Protein AF-0000000080019507 (afdb_homodimer)

pLDDT: mean 84.15, std 21.64, range [27.61, 98.88]

Nearest PDB structures (foldseek):
  6t59-assembly1_M3  TM=3.874E-01  e=2.534E+00  Oryctolagus cuniculus
  6om7-assembly1_N  TM=3.914E-01  e=2.875E+00  Homo sapiens
  6uz7-assembly1_AM  TM=3.328E-01  e=3.261E+00  Kluyveromyces lactis
  6t59-assembly1_M3  TM=3.875E-01  e=2.534E+00  Oryctolagus cuniculus
  6om7-assembly1_N  TM=3.917E-01  e=2.875E+00  Homo sapiens

Structure (mmCIF, N/CA/C/O backbone):
data_AF-0000000080019507-model_v1
#
loop_
_entity.id
_entity.type
_entity.pdbx_description
1 polymer Acetyltransferase
#
loop_
_atom_site.group_PDB
_atom_site.id
_atom_site.type_symbol
_atom_site.label_atom_id
_atom_site.label_alt_id
_atom_site.label_comp_id
_atom_site.label_asym_id
_atom_site.label_entity_id
_atom_site.label_seq_id
_atom_site.pdbx_PDB_ins_code
_atom_site.Cartn_x
_atom_site.Cartn_y
_atom_site.Cartn_z
_atom_site.occupancy
_atom_site.B_iso_or_equiv
_atom_site.auth_seq_id
_atom_site.auth_comp_id
_atom_site.auth_asym_id
_atom_site.auth_atom_id
_atom_site.pdbx_PDB_model_num
ATOM 1 N N . MET A 1 1 ? -1.575 -8.367 3.34 1 96.25 1 MET A N 1
ATOM 2 C CA . MET A 1 1 ? -2.031 -7.902 2.033 1 96.25 1 MET A CA 1
ATOM 3 C C . MET A 1 1 ? -1.483 -8.789 0.92 1 96.25 1 MET A C 1
ATOM 5 O O . MET A 1 1 ? -0.585 -9.602 1.152 1 96.25 1 MET A O 1
ATOM 9 N N . PHE A 1 2 ? -2.186 -8.656 -0.229 1 97.12 2 PHE A N 1
ATOM 10 C CA . PHE A 1 2 ? -1.717 -9.391 -1.398 1 97.12 2 PHE A CA 1
ATOM 11 C C . PHE A 1 2 ? -1.073 -8.445 -2.408 1 97.12 2 PHE A C 1
ATOM 13 O O . PHE A 1 2 ? -1.54 -7.324 -2.6 1 97.12 2 PHE A O 1
ATOM 20 N N . LEU A 1 3 ? -0.072 -8.953 -2.979 1 98.38 3 LEU A N 1
ATOM 21 C CA . LEU A 1 3 ? 0.545 -8.359 -4.156 1 98.38 3 LEU A CA 1
ATOM 22 C C . LEU A 1 3 ? 0.735 -9.398 -5.258 1 98.38 3 LEU A C 1
ATOM 24 O O . LEU A 1 3 ? 0.618 -10.602 -5.008 1 98.38 3 LEU A O 1
ATOM 28 N N . MET A 1 4 ? 0.972 -8.891 -6.434 1 97.94 4 MET A N 1
ATOM 29 C CA . MET A 1 4 ? 1.251 -9.742 -7.59 1 97.94 4 MET A CA 1
ATOM 30 C C . MET A 1 4 ? 2.738 -9.734 -7.926 1 97.94 4 MET A C 1
ATOM 32 O O . MET A 1 4 ? 3.369 -8.672 -7.941 1 97.94 4 MET A O 1
ATOM 36 N N . HIS A 1 5 ? 3.264 -10.898 -8.062 1 98 5 HIS A N 1
ATOM 37 C CA . HIS A 1 5 ? 4.609 -11.016 -8.617 1 98 5 HIS A CA 1
ATOM 38 C C . HIS A 1 5 ? 4.594 -10.914 -10.133 1 98 5 HIS A C 1
ATOM 40 O O . HIS A 1 5 ? 4.066 -11.797 -10.812 1 98 5 HIS A O 1
ATOM 46 N N . LYS A 1 6 ? 5.246 -9.891 -10.672 1 97.88 6 LYS A N 1
ATOM 47 C CA . LYS A 1 6 ? 5.129 -9.562 -12.094 1 97.88 6 LYS A CA 1
ATOM 48 C C . LYS A 1 6 ? 5.68 -10.688 -12.961 1 97.88 6 LYS A C 1
ATOM 50 O O . LYS A 1 6 ? 5.012 -11.133 -13.898 1 97.88 6 LYS A O 1
ATOM 55 N N . PRO A 1 7 ? 6.848 -11.148 -12.711 1 97.12 7 PRO A N 1
ATOM 56 C CA . PRO A 1 7 ? 7.434 -12.148 -13.602 1 97.12 7 PRO A CA 1
ATOM 57 C C . PRO A 1 7 ? 6.59 -13.422 -13.695 1 97.12 7 PRO A C 1
ATOM 59 O O . PRO A 1 7 ? 6.469 -14 -14.781 1 97.12 7 PRO A O 1
ATOM 62 N N . SER A 1 8 ? 6.004 -13.898 -12.586 1 94.19 8 SER A N 1
ATOM 63 C CA . SER A 1 8 ? 5.285 -15.164 -12.578 1 94.19 8 SER A CA 1
ATOM 64 C C . SER A 1 8 ? 3.785 -14.953 -12.75 1 94.19 8 SER A C 1
ATOM 66 O O . SER A 1 8 ? 3.047 -15.898 -13.031 1 94.19 8 SER A O 1
ATOM 68 N N . GLY A 1 9 ? 3.301 -13.742 -12.5 1 94.56 9 GLY A N 1
ATOM 69 C CA . GLY A 1 9 ? 1.87 -13.484 -12.555 1 94.56 9 GLY A CA 1
ATOM 70 C C . GLY A 1 9 ? 1.103 -14.133 -11.422 1 94.56 9 GLY A C 1
ATOM 71 O O . GLY A 1 9 ? -0.096 -14.391 -11.539 1 94.56 9 GLY A O 1
ATOM 72 N N . THR A 1 10 ? 1.823 -14.422 -10.289 1 93.38 10 THR A N 1
ATOM 73 C CA . THR A 1 10 ? 1.188 -15.125 -9.172 1 93.38 10 THR A CA 1
ATOM 74 C C . THR A 1 10 ? 0.897 -14.156 -8.023 1 93.38 10 THR A C 1
ATOM 76 O O . THR A 1 10 ? 1.688 -13.25 -7.754 1 93.38 10 THR A O 1
ATOM 79 N N . LEU A 1 11 ? -0.248 -14.391 -7.414 1 95.31 11 LEU A N 1
ATOM 80 C CA . LEU A 1 11 ? -0.605 -13.641 -6.219 1 95.31 11 LEU A CA 1
ATOM 81 C C . LEU A 1 11 ? 0.204 -14.109 -5.016 1 95.31 11 LEU A C 1
ATOM 83 O O . LEU A 1 11 ? 0.323 -15.312 -4.773 1 95.31 11 LEU A O 1
ATOM 87 N N . VAL A 1 12 ? 0.67 -13.148 -4.316 1 96 12 VAL A N 1
ATOM 88 C CA . VAL A 1 12 ? 1.542 -13.422 -3.18 1 96 12 VAL A CA 1
ATOM 89 C C . VAL A 1 12 ? 0.983 -12.75 -1.927 1 96 12 VAL A C 1
ATOM 91 O O . VAL A 1 12 ? 0.666 -11.562 -1.942 1 96 12 VAL A O 1
ATOM 94 N N . GLU A 1 13 ? 0.812 -13.508 -0.872 1 96.44 13 GLU A N 1
ATOM 95 C CA . GLU A 1 13 ? 0.51 -12.93 0.434 1 96.44 13 GLU A CA 1
ATOM 96 C C . GLU A 1 13 ? 1.774 -12.406 1.11 1 96.44 13 GLU A C 1
ATOM 98 O O . GLU A 1 13 ? 2.715 -13.164 1.353 1 96.44 13 GLU A O 1
ATOM 103 N N . ILE A 1 14 ? 1.764 -11.203 1.449 1 98 14 ILE A N 1
ATOM 104 C CA . ILE A 1 14 ? 2.941 -10.586 2.051 1 98 14 ILE A CA 1
ATOM 105 C C . ILE A 1 14 ? 2.924 -10.805 3.562 1 98 14 ILE A C 1
ATOM 107 O O . ILE A 1 14 ? 1.931 -10.492 4.227 1 98 14 ILE A O 1
ATOM 111 N N . LEU A 1 15 ? 4.027 -11.188 4.082 1 96.56 15 LEU A N 1
ATOM 112 C CA . LEU A 1 15 ? 4.121 -11.539 5.496 1 96.56 15 LEU A CA 1
ATOM 113 C C . LEU A 1 15 ? 4.824 -10.438 6.281 1 96.56 15 LEU A C 1
ATOM 115 O O . LEU A 1 15 ? 4.672 -10.344 7.5 1 96.56 15 LEU A O 1
ATOM 119 N N . THR A 1 16 ? 5.648 -9.656 5.668 1 96.81 16 THR A N 1
ATOM 120 C CA . THR A 1 16 ? 6.469 -8.641 6.32 1 96.81 16 THR A CA 1
ATOM 121 C C . THR A 1 16 ? 6.09 -7.246 5.832 1 96.81 16 THR A C 1
ATOM 123 O O . THR A 1 16 ? 6.84 -6.617 5.082 1 96.81 16 THR A O 1
ATOM 126 N N . LEU A 1 17 ? 5.102 -6.766 6.344 1 97.69 17 LEU A N 1
ATOM 127 C CA . LEU A 1 17 ? 4.578 -5.48 5.898 1 97.69 17 LEU A CA 1
ATOM 128 C C . LEU A 1 17 ? 5.516 -4.344 6.293 1 97.69 17 LEU A C 1
ATOM 130 O O . LEU A 1 17 ? 5.641 -3.354 5.566 1 97.69 17 LEU A O 1
ATOM 134 N N . ASP A 1 18 ? 6.109 -4.504 7.465 1 97 18 ASP A N 1
ATOM 135 C CA . ASP A 1 18 ? 7.07 -3.492 7.895 1 97 18 ASP A CA 1
ATOM 136 C C . ASP A 1 18 ? 8.188 -3.332 6.871 1 97 18 ASP A C 1
ATOM 138 O O . ASP A 1 18 ? 8.648 -2.217 6.613 1 97 18 ASP A O 1
ATOM 142 N N . ARG A 1 19 ? 8.641 -4.457 6.324 1 98.06 19 ARG A N 1
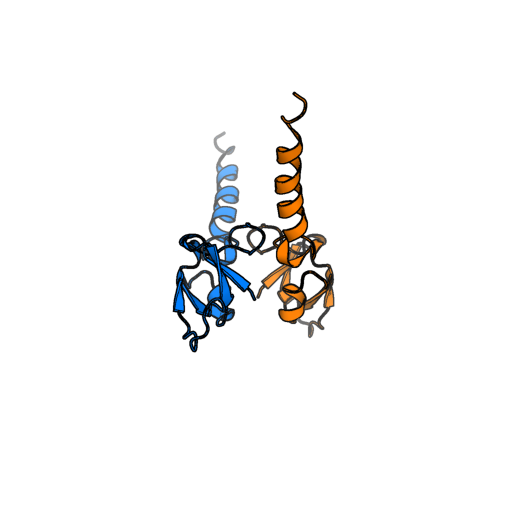ATOM 143 C CA . ARG A 1 19 ? 9.664 -4.43 5.289 1 98.06 19 ARG A CA 1
ATOM 144 C C . ARG A 1 19 ? 9.117 -3.844 3.99 1 98.06 19 ARG A C 1
ATOM 146 O O . ARG A 1 19 ? 9.828 -3.127 3.279 1 98.06 19 ARG A O 1
ATOM 153 N N . LEU A 1 20 ? 7.914 -4.09 3.701 1 98.81 20 LEU A N 1
ATOM 154 C CA . LEU A 1 20 ? 7.281 -3.58 2.492 1 98.81 20 LEU A CA 1
ATOM 155 C C . LEU A 1 20 ? 7.234 -2.055 2.506 1 98.81 20 LEU A C 1
ATOM 157 O O . LEU A 1 20 ? 7.547 -1.411 1.501 1 98.81 20 LEU A O 1
ATOM 161 N N . PHE A 1 21 ? 6.949 -1.493 3.623 1 98.56 21 PHE A N 1
ATOM 162 C CA . PHE A 1 21 ? 6.688 -0.061 3.713 1 98.56 21 PHE A CA 1
ATOM 163 C C . PHE A 1 21 ? 7.992 0.718 3.834 1 98.56 21 PHE A C 1
ATOM 165 O O . PHE A 1 21 ? 8 1.947 3.74 1 98.56 21 PHE A O 1
ATOM 172 N N . ASN A 1 22 ? 9.07 0.027 4.109 1 98.44 22 ASN A N 1
ATOM 173 C CA . ASN A 1 22 ? 10.367 0.654 4.32 1 98.44 22 ASN A CA 1
ATOM 174 C C . ASN A 1 22 ? 11.109 0.865 3.004 1 98.44 22 ASN A C 1
ATOM 176 O O . ASN A 1 22 ? 11.531 -0.099 2.361 1 98.44 22 ASN A O 1
ATOM 180 N N . PRO A 1 23 ? 11.266 2.074 2.613 1 98.25 23 PRO A N 1
ATOM 181 C CA . PRO A 1 23 ? 11.859 2.33 1.3 1 98.25 23 PRO A CA 1
ATOM 182 C C . PRO A 1 23 ? 13.328 1.937 1.229 1 98.25 23 PRO A C 1
ATOM 184 O O . PRO A 1 23 ? 13.914 1.901 0.143 1 98.25 23 PRO A O 1
ATOM 187 N N . CYS A 1 24 ? 13.938 1.638 2.334 1 98.44 24 CYS A N 1
ATOM 188 C CA . CYS A 1 24 ? 15.344 1.25 2.361 1 98.44 24 CYS A CA 1
ATOM 189 C C . CYS A 1 24 ? 15.5 -0.254 2.168 1 98.44 24 CYS A C 1
ATOM 191 O O . CYS A 1 24 ? 16.609 -0.748 1.976 1 98.44 24 CYS A O 1
ATOM 193 N N . ILE A 1 25 ? 14.477 -1.01 2.312 1 98.5 25 ILE A N 1
ATOM 194 C CA . ILE A 1 25 ? 14.484 -2.461 2.166 1 98.5 25 ILE A CA 1
ATOM 195 C C . ILE A 1 25 ? 14.023 -2.84 0.76 1 98.5 25 ILE A C 1
ATOM 197 O O . ILE A 1 25 ? 13.016 -2.324 0.268 1 98.5 25 ILE A O 1
ATOM 201 N N . LYS A 1 26 ? 14.664 -3.762 0.117 1 98.56 26 LYS A N 1
ATOM 202 C CA . LYS A 1 26 ? 14.43 -4.027 -1.3 1 98.56 26 LYS A CA 1
ATOM 203 C C . LYS A 1 26 ? 13.602 -5.289 -1.494 1 98.56 26 LYS A C 1
ATOM 205 O O . LYS A 1 26 ? 13.086 -5.543 -2.588 1 98.56 26 LYS A O 1
ATOM 210 N N . GLU A 1 27 ? 13.539 -6.062 -0.4 1 98.62 27 GLU A N 1
ATOM 211 C CA . GLU A 1 27 ? 12.844 -7.34 -0.542 1 98.62 27 GLU A CA 1
ATOM 212 C C . GLU A 1 27 ? 11.781 -7.516 0.543 1 98.62 27 GLU A C 1
ATOM 214 O O . GLU A 1 27 ? 11.922 -6.977 1.643 1 98.62 27 GLU A O 1
ATOM 219 N N . VAL A 1 28 ? 10.836 -8.359 0.193 1 98.31 28 VAL A N 1
ATOM 220 C CA . VAL A 1 28 ? 9.789 -8.742 1.141 1 98.31 28 VAL A CA 1
ATOM 221 C C . VAL A 1 28 ? 9.609 -10.258 1.131 1 98.31 28 VAL A C 1
ATOM 223 O O . VAL A 1 28 ? 9.992 -10.93 0.171 1 98.31 28 VAL A O 1
ATOM 226 N N . MET A 1 29 ? 9.062 -10.695 2.193 1 98.19 29 MET A N 1
ATOM 227 C CA . MET A 1 29 ? 8.734 -12.117 2.275 1 98.19 29 MET A CA 1
ATOM 228 C C . MET A 1 29 ? 7.254 -12.352 1.987 1 98.19 29 MET A C 1
ATOM 230 O O . MET A 1 29 ? 6.402 -11.586 2.438 1 98.19 29 MET A O 1
ATOM 234 N N . GLY A 1 30 ? 6.992 -13.391 1.268 1 96.56 30 GLY A N 1
ATOM 235 C CA . GLY A 1 30 ? 5.609 -13.719 0.963 1 96.56 30 GLY A CA 1
ATOM 236 C C . GLY A 1 30 ? 5.395 -15.195 0.68 1 96.56 30 GLY A C 1
ATOM 237 O O . GLY A 1 30 ? 6.355 -15.953 0.532 1 96.56 30 GLY A O 1
ATOM 238 N N . VAL A 1 31 ? 4.145 -15.594 0.679 1 94.62 31 VAL A N 1
ATOM 239 C CA . VAL A 1 31 ? 3.752 -16.969 0.386 1 94.62 31 VAL A CA 1
ATOM 240 C C . VAL A 1 31 ? 2.729 -16.984 -0.748 1 94.62 31 VAL A C 1
ATOM 242 O O . VAL A 1 31 ? 1.867 -16.109 -0.827 1 94.62 31 VAL A O 1
ATOM 245 N N . THR A 1 32 ? 2.885 -17.875 -1.703 1 91.12 32 THR A N 1
ATOM 246 C CA . THR A 1 32 ? 1.9 -18.109 -2.752 1 91.12 32 THR A CA 1
ATOM 247 C C . THR A 1 32 ? 0.985 -19.281 -2.375 1 91.12 32 THR A C 1
ATOM 249 O O . THR A 1 32 ? 1.391 -20.172 -1.641 1 91.12 32 THR A O 1
ATOM 252 N N . HIS A 1 33 ? -0.287 -19.172 -2.639 1 79.38 33 HIS A N 1
ATOM 253 C CA . HIS A 1 33 ? -1.229 -20.234 -2.311 1 79.38 33 HIS A CA 1
ATOM 254 C C . HIS A 1 33 ? -1.489 -21.141 -3.516 1 79.38 33 HIS A C 1
ATOM 256 O O . HIS A 1 33 ? -2.432 -21.938 -3.51 1 79.38 33 HIS A O 1
ATOM 262 N N . ALA A 1 34 ? -0.966 -21.109 -4.617 1 63.94 34 ALA A N 1
ATOM 263 C CA . ALA A 1 34 ? -1.277 -21.891 -5.809 1 63.94 34 ALA A CA 1
ATOM 264 C C . ALA A 1 34 ? -1.077 -23.391 -5.551 1 63.94 34 ALA A C 1
ATOM 266 O O . ALA A 1 34 ? -1.76 -24.219 -6.148 1 63.94 34 ALA A O 1
ATOM 267 N N . GLY A 1 35 ? -0.155 -23.797 -4.539 1 58.62 35 GLY A N 1
ATOM 268 C CA . GLY A 1 35 ? 0.213 -25.203 -4.504 1 58.62 35 GLY A CA 1
ATOM 269 C C . GLY A 1 35 ? -0.125 -25.875 -3.184 1 58.62 35 GLY A C 1
ATOM 270 O O . GLY A 1 35 ? -0.458 -25.203 -2.207 1 58.62 35 GLY A O 1
ATOM 271 N N . GLU A 1 36 ? -0.694 -27.219 -3.287 1 59.72 36 GLU A N 1
ATOM 272 C CA . GLU A 1 36 ? -0.979 -28.188 -2.238 1 59.72 36 GLU A CA 1
ATOM 273 C C . GLU A 1 36 ? 0.14 -28.234 -1.2 1 59.72 36 GLU A C 1
ATOM 275 O O . GLU A 1 36 ? -0.066 -28.688 -0.073 1 59.72 36 GLU A O 1
ATOM 280 N N . GLU A 1 37 ? 1.267 -28 -1.645 1 60.16 37 GLU A N 1
ATOM 281 C CA . GLU A 1 37 ? 2.334 -28.266 -0.684 1 60.16 37 GLU A CA 1
ATOM 282 C C . GLU A 1 37 ? 2.521 -27.094 0.268 1 60.16 37 GLU A C 1
ATOM 284 O O . GLU A 1 37 ? 2.117 -25.969 -0.04 1 60.16 37 GLU A O 1
ATOM 289 N N . LEU A 1 38 ? 2.965 -27.375 1.547 1 60.66 38 LEU A N 1
ATOM 290 C CA . LEU A 1 38 ? 3.264 -26.359 2.557 1 60.66 38 LEU A CA 1
ATOM 291 C C . LEU A 1 38 ? 4.062 -25.203 1.952 1 60.66 38 LEU A C 1
ATOM 293 O O . LEU A 1 38 ? 5.102 -25.422 1.329 1 60.66 38 LEU A O 1
ATOM 297 N N . GLN A 1 39 ? 3.484 -24.25 1.396 1 71 39 GLN A N 1
ATOM 298 C CA . GLN A 1 39 ? 4.238 -23.188 0.743 1 71 39 GLN A CA 1
ATOM 299 C C . GLN A 1 39 ? 5.086 -22.422 1.748 1 71 39 GLN A C 1
ATOM 301 O O . GLN A 1 39 ? 4.625 -22.1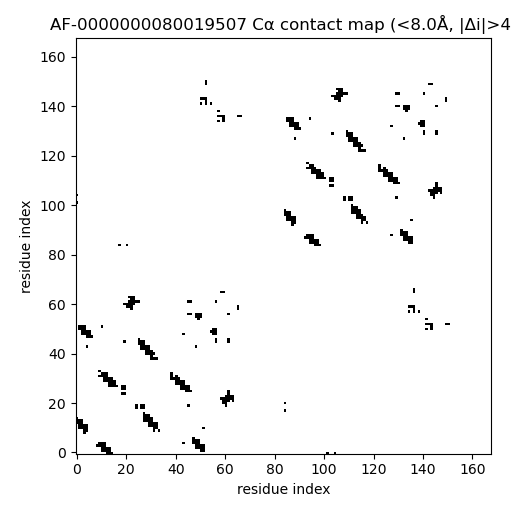09 2.85 1 71 39 GLN A O 1
ATOM 306 N N . GLU A 1 40 ? 6.418 -22.672 1.762 1 85.56 40 GLU A N 1
ATOM 307 C CA . GLU A 1 40 ? 7.383 -21.906 2.543 1 85.56 40 GLU A CA 1
ATOM 308 C C . GLU A 1 40 ? 7.48 -20.469 2.037 1 85.56 40 GLU A C 1
ATOM 310 O O . GLU A 1 40 ? 7.316 -20.219 0.842 1 85.56 40 GLU A O 1
ATOM 315 N N . PRO A 1 41 ? 7.695 -19.609 2.859 1 92.56 41 PRO A N 1
ATOM 316 C CA . PRO A 1 41 ? 7.871 -18.219 2.443 1 92.56 41 PRO A CA 1
ATOM 317 C C . PRO A 1 41 ? 9.078 -18.016 1.524 1 92.56 41 PRO A C 1
ATOM 319 O O . PRO A 1 41 ? 10.078 -18.734 1.659 1 92.56 41 PRO A O 1
ATOM 322 N N . ASP A 1 42 ? 8.898 -17.203 0.547 1 94.94 42 ASP A N 1
ATOM 323 C CA . ASP A 1 42 ? 9.969 -16.797 -0.354 1 94.94 42 ASP A CA 1
ATOM 324 C C . ASP A 1 42 ? 10.195 -15.281 -0.291 1 94.94 42 ASP A C 1
ATOM 326 O O . ASP A 1 42 ? 9.344 -14.539 0.191 1 94.94 42 ASP A O 1
ATOM 330 N N . SER A 1 43 ? 11.352 -14.922 -0.719 1 97.5 43 SER A N 1
ATOM 331 C CA . SER A 1 43 ? 11.68 -13.508 -0.838 1 97.5 43 SER A CA 1
ATOM 332 C C . SER A 1 43 ? 11.367 -12.977 -2.234 1 97.5 43 SER A C 1
ATOM 334 O O . SER A 1 43 ? 11.609 -13.664 -3.23 1 97.5 43 SER A O 1
ATOM 336 N N . TYR A 1 44 ? 10.883 -11.812 -2.293 1 98.12 44 TYR A N 1
ATOM 337 C CA . TYR A 1 44 ? 10.562 -11.148 -3.547 1 98.12 44 TYR A CA 1
ATOM 338 C C . TYR A 1 44 ? 11.156 -9.742 -3.586 1 98.12 44 TYR A C 1
ATOM 340 O O . TYR A 1 44 ? 11.086 -9.008 -2.6 1 98.12 44 TYR A O 1
ATOM 348 N N . VAL A 1 45 ? 11.75 -9.445 -4.715 1 98.69 45 VAL A N 1
ATOM 349 C CA . VAL A 1 45 ? 12.211 -8.078 -4.934 1 98.69 45 VAL A CA 1
ATOM 350 C C . VAL A 1 45 ? 11 -7.152 -5.094 1 98.69 45 VAL A C 1
ATOM 352 O O . VAL A 1 45 ? 10.109 -7.418 -5.902 1 98.69 45 VAL A O 1
ATOM 355 N N . LYS A 1 46 ? 11.039 -6.016 -4.359 1 98.81 46 LYS A N 1
ATOM 356 C CA . LYS A 1 46 ? 9.875 -5.133 -4.34 1 98.81 46 LYS A CA 1
ATOM 357 C C . LYS A 1 46 ? 9.602 -4.566 -5.73 1 98.81 46 LYS A C 1
ATOM 359 O O . LYS A 1 46 ? 8.445 -4.383 -6.113 1 98.81 46 LYS A O 1
ATOM 364 N N . TRP A 1 47 ? 10.562 -4.312 -6.492 1 98.69 47 TRP A N 1
ATOM 365 C CA . TRP A 1 47 ? 10.391 -3.734 -7.82 1 98.69 47 TRP A CA 1
ATOM 366 C C . TRP A 1 47 ? 9.664 -4.699 -8.75 1 98.69 47 TRP A C 1
ATOM 368 O O . TRP A 1 47 ? 9.156 -4.301 -9.797 1 98.69 47 TRP A O 1
ATOM 378 N N . GLU A 1 48 ? 9.695 -5.934 -8.461 1 98.69 48 GLU A N 1
ATOM 379 C CA . GLU A 1 48 ? 9.023 -6.945 -9.281 1 98.69 48 GLU A CA 1
ATOM 380 C C . GLU A 1 48 ? 7.613 -7.215 -8.773 1 98.69 48 GLU A C 1
ATOM 382 O O . GLU A 1 48 ? 6.941 -8.133 -9.25 1 98.69 48 GLU A O 1
ATOM 387 N N . MET A 1 49 ? 7.16 -6.469 -7.805 1 98.69 49 MET A N 1
ATOM 388 C CA . MET A 1 49 ? 5.82 -6.621 -7.238 1 98.69 49 MET A CA 1
ATOM 389 C C . MET A 1 49 ? 4.898 -5.508 -7.715 1 98.69 49 MET A C 1
ATOM 391 O O . MET A 1 49 ? 5.359 -4.41 -8.039 1 98.69 49 MET A O 1
ATOM 395 N N . MET A 1 50 ? 3.674 -5.789 -7.789 1 98.88 50 MET A N 1
ATOM 396 C CA . MET A 1 50 ? 2.645 -4.801 -8.109 1 98.88 50 MET A CA 1
ATOM 397 C C . MET A 1 50 ? 1.341 -5.121 -7.383 1 98.88 50 MET A C 1
ATOM 399 O O . MET A 1 50 ? 1.167 -6.227 -6.867 1 98.88 50 MET A O 1
ATOM 403 N N . PHE A 1 51 ? 0.512 -4.152 -7.293 1 98.69 51 PHE A N 1
ATOM 404 C CA . PHE A 1 51 ? -0.804 -4.414 -6.723 1 98.69 51 PHE A CA 1
ATOM 405 C C . PHE A 1 51 ? -1.621 -5.324 -7.633 1 98.69 51 PHE A C 1
ATOM 407 O O . PHE A 1 51 ? -1.468 -5.285 -8.852 1 98.69 51 PHE A O 1
ATOM 414 N N . PRO A 1 52 ? -2.516 -6.078 -7.121 1 97.81 52 PRO A N 1
ATOM 415 C CA . PRO A 1 52 ? -3.314 -6.988 -7.945 1 97.81 52 PRO A CA 1
ATOM 416 C C . PRO A 1 52 ? -4.086 -6.262 -9.047 1 97.81 52 PRO A C 1
ATOM 418 O O . PRO A 1 52 ? -4.367 -6.844 -10.102 1 97.81 52 PRO A O 1
ATOM 421 N N . SER A 1 53 ? -4.375 -4.992 -8.844 1 97.69 53 SER A N 1
ATOM 422 C CA . SER A 1 53 ? -5.117 -4.211 -9.828 1 97.69 53 SER A CA 1
ATOM 423 C C . SER A 1 53 ? -4.199 -3.705 -10.938 1 97.69 53 SER A C 1
ATOM 425 O O . S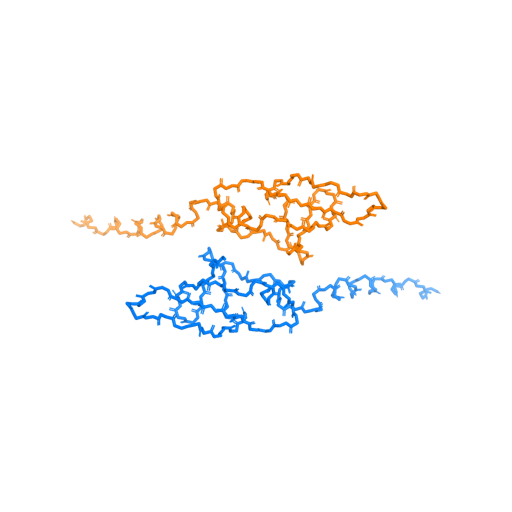ER A 1 53 ? -4.648 -3.018 -11.859 1 97.69 53 SER A O 1
ATOM 427 N N . GLY A 1 54 ? -2.938 -3.896 -10.812 1 97.75 54 GLY A N 1
ATOM 428 C CA . GLY A 1 54 ? -2.031 -3.613 -11.914 1 97.75 54 GLY A CA 1
ATOM 429 C C . GLY A 1 54 ? -1.094 -2.453 -11.633 1 97.75 54 GLY A C 1
ATOM 430 O O . GLY A 1 54 ? -0.134 -2.23 -12.375 1 97.75 54 GLY A O 1
ATOM 431 N N . GLU A 1 55 ? -1.226 -1.64 -10.664 1 98.38 55 GLU A N 1
ATOM 432 C CA . GLU A 1 55 ? -0.405 -0.481 -10.328 1 98.38 55 GLU A CA 1
ATOM 433 C C . GLU A 1 55 ? 0.922 -0.909 -9.703 1 98.38 55 GLU A C 1
ATOM 435 O O . GLU A 1 55 ? 0.976 -1.885 -8.953 1 98.38 55 GLU A O 1
ATOM 440 N N . SER A 1 56 ? 1.919 -0.184 -9.977 1 98.69 56 SER A N 1
ATOM 441 C CA . SER A 1 56 ? 3.213 -0.388 -9.328 1 98.69 56 SER A CA 1
ATOM 442 C C . SER A 1 56 ? 3.162 -0.001 -7.855 1 98.69 56 SER A C 1
ATOM 444 O O . SER A 1 56 ? 2.246 0.701 -7.422 1 98.69 56 SER A O 1
ATOM 446 N N . LEU A 1 57 ? 4.125 -0.498 -7.129 1 98.88 57 LEU A N 1
ATOM 447 C CA . LEU A 1 57 ? 4.285 -0.016 -5.762 1 98.88 57 LEU A CA 1
ATOM 448 C C . LEU A 1 57 ? 4.66 1.463 -5.746 1 98.88 57 LEU A C 1
ATOM 450 O O . LEU A 1 57 ? 5.32 1.949 -6.664 1 98.88 57 LEU A O 1
ATOM 454 N N . PRO A 1 58 ? 4.266 2.193 -4.738 1 98.69 58 PRO A N 1
ATOM 455 C CA . PRO A 1 58 ? 4.566 3.627 -4.699 1 98.69 58 PRO A CA 1
ATOM 456 C C . PRO A 1 58 ? 6.047 3.912 -4.465 1 98.69 58 PRO A C 1
ATOM 458 O O . PRO A 1 58 ? 6.75 3.098 -3.855 1 98.69 58 PRO A O 1
ATOM 461 N N . ARG A 1 59 ? 6.508 5.051 -4.906 1 98.5 59 ARG A N 1
ATOM 462 C CA . ARG A 1 59 ? 7.902 5.441 -4.75 1 98.5 59 ARG A CA 1
ATOM 463 C C . ARG A 1 59 ? 8.305 5.457 -3.279 1 98.5 59 ARG A C 1
ATOM 465 O O . ARG A 1 59 ? 9.453 5.141 -2.941 1 98.5 59 ARG A O 1
ATOM 472 N N . CYS A 1 60 ? 7.406 5.805 -2.371 1 98.5 60 CYS A N 1
ATOM 473 C CA . CYS A 1 60 ? 7.738 5.906 -0.954 1 98.5 60 CYS A CA 1
ATOM 474 C C . CYS A 1 60 ? 8.016 4.531 -0.357 1 98.5 60 CYS A C 1
ATOM 476 O O . CYS A 1 60 ? 8.5 4.426 0.77 1 98.5 60 CYS A O 1
ATOM 478 N N . TRP A 1 61 ? 7.738 3.43 -1.102 1 98.75 61 TRP A N 1
ATOM 479 C CA . TRP A 1 61 ? 8.078 2.084 -0.652 1 98.75 61 TRP A CA 1
ATOM 480 C C . TRP A 1 61 ? 9.352 1.589 -1.33 1 98.75 61 TRP A C 1
ATOM 482 O O . TRP A 1 61 ? 9.953 0.606 -0.891 1 98.75 61 TRP A O 1
ATOM 492 N N . LEU A 1 62 ? 9.734 2.318 -2.373 1 98.62 62 LEU A N 1
ATOM 493 C CA . LEU A 1 62 ? 10.789 1.776 -3.229 1 98.62 62 LEU A CA 1
ATOM 494 C C . LEU A 1 62 ? 12.055 2.627 -3.143 1 98.62 62 LEU A C 1
ATOM 496 O O . LEU A 1 62 ? 13.156 2.127 -3.365 1 98.62 62 LEU A O 1
ATOM 500 N N . ASP A 1 63 ? 11.906 3.859 -2.896 1 97.81 63 ASP A N 1
ATOM 501 C CA . ASP A 1 63 ? 12.977 4.844 -3.006 1 97.81 63 ASP A CA 1
ATOM 502 C C . ASP A 1 63 ? 13.094 5.672 -1.729 1 97.81 63 ASP A C 1
ATOM 504 O O . ASP A 1 63 ? 12.25 6.531 -1.462 1 97.81 63 ASP A O 1
ATOM 508 N N . SER A 1 64 ? 14.109 5.527 -1.004 1 96.44 64 SER A N 1
ATOM 509 C CA . SER A 1 64 ? 14.32 6.254 0.243 1 96.44 64 SER A CA 1
ATOM 510 C C . SER A 1 64 ? 14.508 7.746 -0.014 1 96.44 64 SER A C 1
ATOM 512 O O . SER A 1 64 ? 14.359 8.562 0.898 1 96.44 64 SER A O 1
ATOM 514 N N . HIS A 1 65 ? 14.805 8.102 -1.233 1 95.25 65 HIS A N 1
ATOM 515 C CA . HIS A 1 65 ? 15.039 9.492 -1.593 1 95.25 65 HIS A CA 1
ATOM 516 C C . HIS A 1 65 ? 13.852 10.078 -2.348 1 95.25 65 HIS A C 1
ATOM 518 O O . HIS A 1 65 ? 14 11.047 -3.1 1 95.25 65 HIS A O 1
ATOM 524 N N . TYR A 1 66 ? 12.781 9.555 -2.197 1 94.94 66 TYR A N 1
ATOM 525 C CA . TYR A 1 66 ? 11.625 9.977 -2.977 1 94.94 66 TYR A CA 1
ATOM 526 C C . TYR A 1 66 ? 11.258 11.422 -2.67 1 94.94 66 TYR A C 1
ATOM 528 O O . TYR A 1 66 ? 10.547 12.062 -3.445 1 94.94 66 TYR A O 1
ATOM 536 N N . ARG A 1 67 ? 11.672 11.969 -1.536 1 90.25 67 ARG A N 1
ATOM 537 C CA . ARG A 1 67 ? 11.336 13.336 -1.143 1 90.25 67 ARG A CA 1
ATOM 538 C C . ARG A 1 67 ? 12.359 14.328 -1.683 1 90.25 67 ARG A C 1
ATOM 540 O O . ARG A 1 67 ? 12.156 15.539 -1.596 1 90.25 67 ARG A O 1
ATOM 547 N N . ASP A 1 68 ? 13.617 13.797 -1.96 1 83.56 68 ASP A N 1
ATOM 548 C CA . ASP A 1 68 ? 14.695 14.68 -2.393 1 83.56 68 ASP A CA 1
ATOM 549 C C . ASP A 1 68 ? 14.305 15.445 -3.658 1 83.56 68 ASP A C 1
ATOM 551 O O . ASP A 1 68 ? 14.688 16.594 -3.838 1 83.56 68 ASP A O 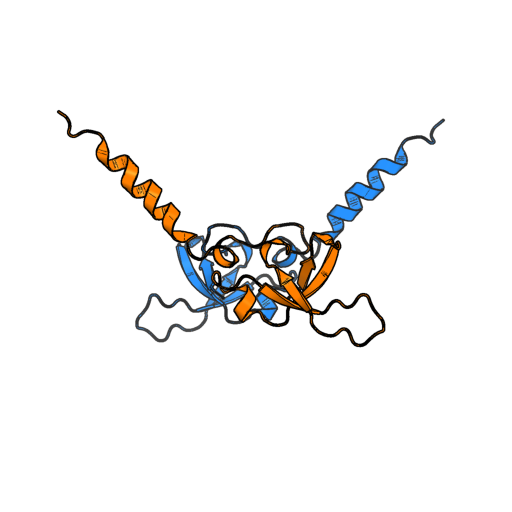1
ATOM 555 N N . THR A 1 69 ? 13.758 14.852 -4.523 1 57.53 69 THR A N 1
ATOM 556 C CA . THR A 1 69 ? 13.461 15.484 -5.805 1 57.53 69 THR A CA 1
ATOM 557 C C . THR A 1 69 ? 12.5 16.656 -5.621 1 57.53 69 THR A C 1
ATOM 559 O O . THR A 1 69 ? 12.492 17.594 -6.43 1 57.53 69 THR A O 1
ATOM 562 N N . GLU A 1 70 ? 11.719 16.531 -4.664 1 53.72 70 GLU A N 1
ATOM 563 C CA . GLU A 1 70 ? 10.875 17.688 -4.418 1 53.72 70 GLU A CA 1
ATOM 564 C C . GLU A 1 70 ? 11.703 18.922 -4.07 1 53.72 70 GLU A C 1
ATOM 566 O O . GLU A 1 70 ? 11.344 20.047 -4.426 1 53.72 70 GLU A O 1
ATOM 571 N N . HIS A 1 71 ? 12.773 18.609 -3.428 1 48.75 71 HIS A N 1
ATOM 572 C CA . HIS A 1 71 ? 13.656 19.719 -3.084 1 48.75 71 HIS A CA 1
ATOM 573 C C . HIS A 1 71 ? 14.375 20.25 -4.316 1 48.75 71 HIS A C 1
ATOM 575 O O . HIS A 1 71 ? 14.719 21.422 -4.375 1 48.75 71 HIS A O 1
ATOM 581 N N . SER A 1 72 ? 14.719 19.391 -5.176 1 50.69 72 SER A N 1
ATOM 582 C CA . SER A 1 72 ? 15.523 19.922 -6.27 1 50.69 72 SER A CA 1
ATOM 583 C C . SER A 1 72 ? 14.727 20.922 -7.102 1 50.69 72 SER A C 1
ATOM 585 O O . SER A 1 72 ? 15.305 21.828 -7.723 1 50.69 72 SER A O 1
ATOM 587 N N . ILE A 1 73 ? 13.492 20.703 -7.188 1 46.66 73 ILE A N 1
ATOM 588 C CA . ILE A 1 73 ? 12.789 21.641 -8.055 1 46.66 73 ILE A CA 1
ATOM 589 C C . ILE A 1 73 ? 12.68 23 -7.363 1 46.66 73 ILE A C 1
ATOM 591 O O . ILE A 1 73 ? 12.75 24.047 -8.016 1 46.66 73 ILE A O 1
ATOM 595 N N . ARG A 1 74 ? 12.688 22.922 -6.004 1 44.78 74 ARG A N 1
ATOM 596 C CA . ARG A 1 74 ? 12.484 24.234 -5.379 1 44.78 74 ARG A CA 1
ATOM 597 C C . ARG A 1 74 ? 13.719 25.109 -5.523 1 44.78 74 ARG A C 1
ATOM 599 O O . ARG A 1 74 ? 13.617 26.344 -5.488 1 44.78 74 ARG A O 1
ATOM 606 N N . ASN A 1 75 ? 14.836 24.531 -5.496 1 46.44 75 ASN A N 1
ATOM 607 C CA . ASN A 1 75 ? 16.016 25.375 -5.504 1 46.44 75 ASN A CA 1
ATOM 608 C C . ASN A 1 75 ? 16.281 25.969 -6.887 1 46.44 75 ASN A C 1
ATOM 610 O O . ASN A 1 75 ? 17.172 26.812 -7.051 1 46.44 75 ASN A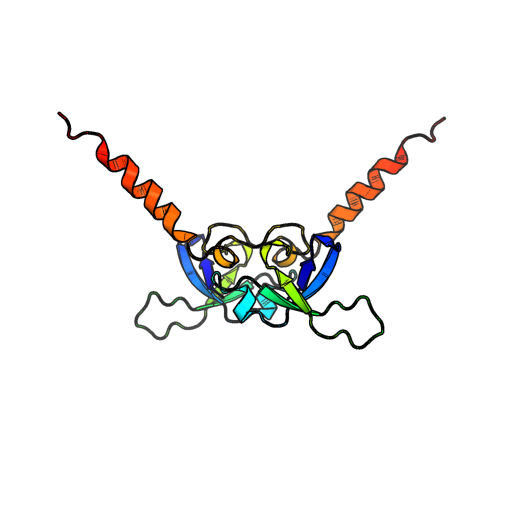 O 1
ATOM 614 N N . GLN A 1 76 ? 15.891 25.359 -7.898 1 45.97 76 GLN A N 1
ATOM 615 C CA . GLN A 1 76 ? 16.375 25.828 -9.195 1 45.97 76 GLN A CA 1
ATOM 616 C C . GLN A 1 76 ? 15.789 27.188 -9.539 1 45.97 76 GLN A C 1
ATOM 618 O O . GLN A 1 76 ? 16.344 27.922 -10.352 1 45.97 76 GLN A O 1
ATOM 623 N N . ASP A 1 77 ? 14.602 27.484 -9.148 1 43.28 77 ASP A N 1
ATOM 624 C CA . ASP A 1 77 ? 14.031 28.656 -9.805 1 43.28 77 ASP A CA 1
ATOM 625 C C . ASP A 1 77 ? 14.602 29.938 -9.219 1 43.28 77 ASP A C 1
ATOM 627 O O . ASP A 1 77 ? 14.266 31.047 -9.672 1 43.28 77 ASP A O 1
ATOM 631 N N . PHE A 1 78 ? 15.32 29.812 -8.055 1 42.28 78 PHE A N 1
ATOM 632 C CA . PHE A 1 78 ? 15.578 31.109 -7.457 1 42.28 78 PHE A CA 1
ATOM 633 C C . PHE A 1 78 ? 16.766 31.797 -8.133 1 42.28 78 PHE A C 1
ATOM 635 O O . PHE A 1 78 ? 17.156 32.906 -7.758 1 42.28 78 PHE A O 1
ATOM 642 N N . SER A 1 79 ? 17.516 31.078 -8.875 1 46.56 79 SER A N 1
ATOM 643 C CA . SER A 1 79 ? 18.766 31.719 -9.281 1 46.56 79 SER A CA 1
ATOM 644 C C . SER A 1 79 ? 18.531 32.75 -10.367 1 46.56 79 SER A C 1
ATOM 646 O O . SER A 1 79 ? 19.438 33.062 -11.148 1 46.56 79 SER A O 1
ATOM 648 N N . VAL A 1 80 ? 17.266 33.125 -10.711 1 41.34 80 VAL A N 1
ATOM 649 C CA . VAL A 1 80 ? 17.203 33.938 -11.922 1 41.34 80 VAL A CA 1
ATOM 650 C C . VAL A 1 80 ? 17.875 35.281 -11.672 1 41.34 80 VAL A C 1
ATOM 652 O O . VAL A 1 80 ? 18.688 35.75 -12.484 1 41.34 80 VAL A O 1
ATOM 655 N N . ALA A 1 81 ? 17.203 36.281 -10.984 1 40.59 81 ALA A N 1
ATOM 656 C CA . ALA A 1 81 ? 17.062 37.625 -11.484 1 40.59 81 ALA A CA 1
ATOM 657 C C . ALA A 1 81 ? 18.219 38.5 -11.023 1 40.59 81 ALA A C 1
ATOM 659 O O . ALA A 1 81 ? 18.234 39.719 -11.258 1 40.59 81 ALA A O 1
ATOM 660 N N . GLY A 1 82 ? 19.094 37.938 -10.156 1 36.38 82 GLY A N 1
ATOM 661 C CA . GLY A 1 82 ? 19.797 39.062 -9.539 1 36.38 82 GLY A CA 1
ATOM 662 C C . GLY A 1 82 ? 20.859 39.656 -10.422 1 36.38 82 GLY A C 1
ATOM 663 O O . GLY A 1 82 ? 21.688 40.438 -9.961 1 36.38 82 GLY A O 1
ATOM 664 N N . ASN A 1 83 ? 20.938 38.938 -11.586 1 38.78 83 ASN A N 1
ATOM 665 C CA . ASN A 1 83 ? 22.156 39.469 -12.211 1 38.78 83 ASN A CA 1
ATOM 666 C C . ASN A 1 83 ? 21.922 40.844 -12.828 1 38.78 83 ASN A C 1
ATOM 668 O O . ASN A 1 83 ? 22.75 41.344 -13.602 1 38.78 83 ASN A O 1
ATOM 672 N N . GLY A 1 84 ? 20.812 41.531 -12.398 1 27.61 84 GLY A N 1
ATOM 673 C CA . GLY A 1 84 ? 21.047 42.875 -12.906 1 27.61 84 GLY A CA 1
ATOM 674 C C . GLY A 1 84 ? 22.188 43.562 -12.203 1 27.61 84 GLY A C 1
ATOM 675 O O . GLY A 1 84 ? 22.578 43.188 -11.102 1 27.61 84 GLY A O 1
ATOM 676 N N . MET B 1 1 ? 1.933 2.062 8.547 1 96.19 1 MET B N 1
ATOM 677 C CA . MET B 1 1 ? 2.359 2.844 7.387 1 96.19 1 MET B CA 1
ATOM 678 C C . MET B 1 1 ? 1.799 4.262 7.449 1 96.19 1 MET B C 1
ATOM 680 O O . MET B 1 1 ? 0.916 4.547 8.258 1 96.19 1 MET B O 1
ATOM 684 N N . PHE B 1 2 ? 2.469 5.109 6.645 1 97.25 2 PHE B N 1
ATOM 685 C CA . PHE B 1 2 ? 1.985 6.484 6.555 1 97.25 2 PHE B CA 1
ATOM 686 C C . PHE B 1 2 ? 1.313 6.734 5.211 1 97.25 2 PHE B C 1
ATOM 688 O O . PHE B 1 2 ? 1.769 6.234 4.18 1 97.25 2 PHE B O 1
ATOM 695 N N . LEU B 1 3 ? 0.301 7.496 5.297 1 98.38 3 LEU B N 1
ATOM 696 C CA . LEU B 1 3 ? -0.346 8.086 4.129 1 98.38 3 LEU B CA 1
ATOM 697 C C . LEU B 1 3 ? -0.547 9.586 4.32 1 98.38 3 LEU B C 1
ATOM 699 O O . LEU B 1 3 ? -0.415 10.102 5.434 1 98.38 3 LEU B O 1
ATOM 703 N N . MET B 1 4 ? -0.809 10.227 3.213 1 98 4 MET B N 1
ATOM 704 C CA . MET B 1 4 ? -1.107 11.656 3.217 1 98 4 MET B CA 1
ATOM 705 C C . MET B 1 4 ? -2.602 11.906 3.039 1 98 4 MET B C 1
ATOM 707 O O . MET B 1 4 ? -3.242 11.273 2.191 1 98 4 MET B O 1
ATOM 711 N N . HIS B 1 5 ? -3.119 12.703 3.898 1 98 5 HIS B N 1
ATOM 712 C CA . HIS B 1 5 ? -4.473 13.195 3.695 1 98 5 HIS B CA 1
ATOM 713 C C . HIS B 1 5 ? -4.492 14.359 2.711 1 98 5 HIS B C 1
ATOM 715 O O . HIS B 1 5 ? -3.973 15.445 3.01 1 98 5 HIS B O 1
ATOM 721 N N . LYS B 1 6 ? -5.164 14.172 1.587 1 97.88 6 LYS B N 1
ATOM 722 C CA . LYS B 1 6 ? -5.086 15.125 0.48 1 97.88 6 LYS B CA 1
ATOM 723 C C . LYS B 1 6 ? -5.641 16.484 0.881 1 97.88 6 LYS B C 1
ATOM 725 O O . LYS B 1 6 ? -4.992 17.516 0.671 1 97.88 6 LYS B O 1
ATOM 730 N N . PRO B 1 7 ? -6.797 16.547 1.427 1 97.12 7 PRO B N 1
ATOM 731 C CA . PRO B 1 7 ? -7.395 17.859 1.714 1 97.12 7 PRO B CA 1
ATOM 732 C C . PRO B 1 7 ? -6.543 18.703 2.662 1 97.12 7 PRO B C 1
ATOM 734 O O . PRO B 1 7 ? -6.441 19.906 2.49 1 97.12 7 PRO B O 1
ATOM 737 N N . SER B 1 8 ? -5.934 18.094 3.703 1 94.19 8 SER B N 1
ATOM 738 C CA . SER B 1 8 ? -5.203 18.859 4.719 1 94.19 8 SER B CA 1
ATOM 739 C C . SER B 1 8 ? -3.709 18.875 4.418 1 94.19 8 SER B C 1
ATOM 741 O O . SER B 1 8 ? -2.969 19.672 4.996 1 94.19 8 SER B O 1
ATOM 743 N N . GLY B 1 9 ? -3.223 17.953 3.586 1 94.62 9 GLY B N 1
ATOM 744 C CA . GLY B 1 9 ? -1.795 17.859 3.32 1 94.62 9 GLY B CA 1
ATOM 745 C C . GLY B 1 9 ? -1 17.328 4.5 1 94.62 9 GLY B C 1
ATOM 746 O O . GLY B 1 9 ? 0.201 17.578 4.609 1 94.62 9 GLY B O 1
ATOM 747 N N . THR B 1 10 ? -1.702 16.594 5.426 1 93.38 10 THR B N 1
ATOM 748 C CA . THR B 1 10 ? -1.039 16.125 6.633 1 93.38 10 THR B CA 1
ATOM 749 C C . THR B 1 10 ? -0.727 14.633 6.527 1 93.38 10 THR B C 1
ATOM 751 O O . THR B 1 10 ? -1.518 13.867 5.977 1 93.38 10 THR B O 1
ATOM 754 N N . LEU B 1 11 ? 0.431 14.289 7.059 1 95.38 11 LEU B N 1
ATOM 755 C CA . LEU B 1 11 ? 0.813 12.891 7.148 1 95.38 11 LEU B CA 1
ATOM 756 C C . LEU B 1 11 ? 0.035 12.18 8.258 1 95.38 11 LEU B C 1
ATOM 758 O O . LEU B 1 11 ? -0.07 12.695 9.375 1 95.38 11 LEU B O 1
ATOM 762 N N . VAL B 1 12 ? -0.426 11.055 7.898 1 96.12 12 VAL B N 1
ATOM 763 C CA . VAL B 1 12 ? -1.272 10.289 8.805 1 96.12 12 VAL B CA 1
ATOM 764 C C . VAL B 1 12 ? -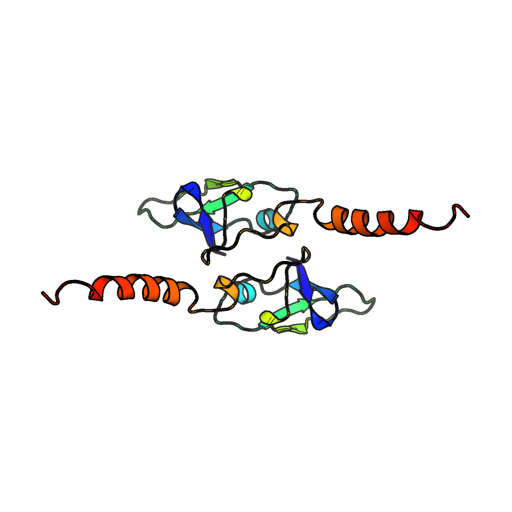0.694 8.891 8.992 1 96.12 12 VA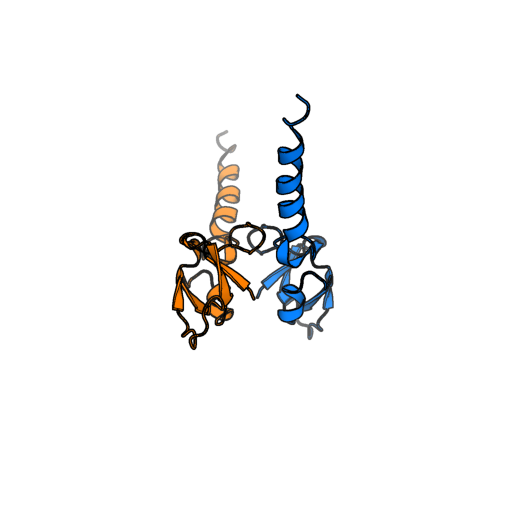L B C 1
ATOM 766 O O . VAL B 1 12 ? -0.389 8.203 8.016 1 96.12 12 VAL B O 1
ATOM 769 N N . GLU B 1 13 ? -0.495 8.484 10.227 1 96.5 13 GLU B N 1
ATOM 770 C CA . GLU B 1 13 ? -0.175 7.09 10.531 1 96.5 13 GLU B CA 1
ATOM 771 C C . GLU B 1 13 ? -1.432 6.223 10.539 1 96.5 13 GLU B C 1
ATOM 773 O O . GLU B 1 13 ? -2.357 6.473 11.312 1 96.5 13 GLU B O 1
ATOM 778 N N . ILE B 1 14 ? -1.425 5.23 9.773 1 98.06 14 ILE B N 1
ATOM 779 C CA . ILE B 1 14 ? -2.598 4.371 9.656 1 98.06 14 ILE B CA 1
ATOM 780 C C . ILE B 1 14 ? -2.547 3.285 10.734 1 98.06 14 ILE B C 1
ATOM 782 O O . ILE B 1 14 ? -1.545 2.578 10.859 1 98.06 14 ILE B O 1
ATOM 786 N N . LEU B 1 15 ? -3.641 3.094 11.375 1 96.62 15 LEU B N 1
ATOM 787 C CA . LEU B 1 15 ? -3.705 2.162 12.492 1 96.62 15 LEU B CA 1
ATOM 788 C C . LEU B 1 15 ? -4.406 0.871 12.086 1 96.62 15 LEU B C 1
ATOM 790 O O . LEU B 1 15 ? -4.23 -0.166 12.734 1 96.62 15 LEU B O 1
ATOM 794 N N . THR B 1 16 ? -5.246 0.896 11.109 1 96.94 16 THR B N 1
ATOM 795 C CA . THR B 1 16 ? -6.066 -0.234 10.688 1 96.94 16 THR B CA 1
ATOM 796 C C . THR B 1 16 ? -5.711 -0.667 9.273 1 96.94 16 THR B C 1
ATOM 798 O O . THR B 1 16 ? -6.488 -0.458 8.336 1 96.94 16 THR B O 1
ATOM 801 N N . LEU B 1 17 ? -4.715 -1.363 9.172 1 97.75 17 LEU B N 1
ATOM 802 C CA . LEU B 1 17 ? -4.215 -1.765 7.859 1 97.75 17 LEU B CA 1
ATOM 803 C C . LEU B 1 17 ? -5.156 -2.766 7.199 1 97.75 17 LEU B C 1
ATOM 805 O O . LEU B 1 17 ? -5.301 -2.775 5.977 1 97.75 17 LEU B O 1
ATOM 809 N N . ASP B 1 18 ? -5.727 -3.611 8.047 1 97.06 18 ASP B N 1
ATOM 810 C CA . ASP B 1 18 ? -6.688 -4.57 7.512 1 97.06 18 ASP B CA 1
ATOM 811 C C . ASP B 1 18 ? -7.832 -3.854 6.793 1 97.06 18 ASP B C 1
ATOM 813 O O . ASP B 1 18 ? -8.312 -4.32 5.758 1 97.06 18 ASP B O 1
ATOM 817 N N . ARG B 1 19 ? -8.281 -2.752 7.375 1 98.06 19 ARG B N 1
ATOM 818 C CA . ARG B 1 19 ? -9.328 -1.943 6.754 1 98.06 19 ARG B CA 1
ATOM 819 C C . ARG B 1 19 ? -8.805 -1.244 5.504 1 98.06 19 ARG B C 1
ATOM 821 O O . ARG B 1 19 ? -9.531 -1.101 4.52 1 98.06 19 ARG B O 1
ATOM 828 N N . LEU B 1 20 ? -7.609 -0.858 5.508 1 98.81 20 LEU B N 1
ATOM 829 C CA . LEU B 1 20 ? -7 -0.186 4.363 1 98.81 20 LEU B CA 1
ATOM 830 C C . LEU B 1 20 ? -6.969 -1.104 3.148 1 98.81 20 LEU B C 1
ATOM 832 O O . LEU B 1 20 ? -7.309 -0.684 2.039 1 98.81 20 LEU B O 1
ATOM 836 N N . PHE B 1 21 ? -6.668 -2.33 3.35 1 98.5 21 PHE B N 1
ATOM 837 C CA . PHE B 1 21 ? -6.422 -3.252 2.248 1 98.5 21 PHE B CA 1
ATOM 838 C C . PHE B 1 21 ? -7.73 -3.824 1.719 1 98.5 21 PHE B C 1
ATOM 840 O O . PHE B 1 21 ? -7.754 -4.484 0.678 1 98.5 21 PHE B O 1
ATOM 847 N N . ASN B 1 22 ? -8.797 -3.646 2.467 1 98.5 22 ASN B N 1
ATOM 848 C CA . ASN B 1 22 ? -10.094 -4.199 2.113 1 98.5 22 ASN B CA 1
ATOM 849 C C . ASN B 1 22 ? -10.859 -3.275 1.171 1 98.5 22 ASN B C 1
ATOM 851 O O . ASN B 1 22 ? -11.281 -2.188 1.567 1 98.5 22 ASN B O 1
ATOM 855 N N . PRO B 1 23 ? -11.031 -3.688 -0.033 1 98.25 23 PRO B N 1
ATOM 856 C CA . PRO B 1 23 ? -11.648 -2.791 -1.014 1 98.25 23 PRO B CA 1
ATOM 857 C C . PRO B 1 23 ? -13.117 -2.51 -0.713 1 98.25 23 PRO B C 1
ATOM 859 O O . PRO B 1 23 ? -13.719 -1.622 -1.325 1 98.25 23 PRO B O 1
ATOM 862 N N . CYS B 1 24 ? -13.703 -3.217 0.198 1 98.44 24 CYS B N 1
ATOM 863 C CA . CYS B 1 24 ? -15.102 -3.018 0.548 1 98.44 24 CYS B CA 1
ATOM 864 C C . CYS B 1 24 ? -15.25 -1.97 1.644 1 98.44 24 CYS B C 1
ATOM 866 O O . CYS B 1 24 ? -16.359 -1.531 1.945 1 98.44 24 CYS B O 1
ATOM 868 N N . ILE B 1 25 ? -14.211 -1.63 2.332 1 98.5 25 ILE B N 1
ATOM 869 C CA . ILE B 1 25 ? -14.211 -0.648 3.412 1 98.5 25 ILE B CA 1
ATOM 870 C C . ILE B 1 25 ? -13.773 0.712 2.873 1 98.5 25 ILE B C 1
ATOM 872 O O . ILE B 1 25 ? -12.781 0.81 2.145 1 98.5 25 ILE B O 1
ATOM 876 N N . LYS B 1 26 ? -14.43 1.771 3.244 1 98.56 26 LYS B N 1
ATOM 877 C CA . LYS B 1 26 ? -14.219 3.072 2.613 1 98.56 26 LYS B CA 1
ATOM 878 C C . LYS B 1 26 ? -13.375 3.984 3.5 1 98.56 26 LYS B C 1
ATOM 880 O O . LYS B 1 26 ? -12.883 5.02 3.045 1 98.56 26 LYS B O 1
ATOM 885 N N . GLU B 1 27 ? -13.281 3.564 4.777 1 98.69 27 GLU B N 1
ATOM 886 C CA . GLU B 1 27 ? -12.578 4.441 5.707 1 98.69 27 GLU B CA 1
ATOM 887 C C . GLU B 1 27 ? -11.5 3.68 6.473 1 98.69 27 GLU B C 1
ATOM 889 O O . GLU B 1 27 ? -11.625 2.473 6.695 1 98.69 27 GLU B O 1
ATOM 894 N N . VAL B 1 28 ? -10.555 4.469 6.934 1 98.38 28 VAL B N 1
ATOM 895 C CA . VAL B 1 28 ? -9.484 3.941 7.781 1 98.38 28 VAL B CA 1
ATOM 896 C C . VAL B 1 28 ? -9.289 4.852 8.984 1 98.38 28 VAL B C 1
ATOM 898 O O . VAL B 1 28 ? -9.68 6.02 8.961 1 98.38 28 VAL B O 1
ATOM 901 N N . MET B 1 29 ? -8.719 4.285 9.969 1 98.25 29 MET B N 1
ATOM 902 C CA . MET B 1 29 ? -8.375 5.074 11.148 1 98.25 29 MET B CA 1
ATOM 903 C C . MET B 1 29 ? -6.895 5.453 11.133 1 98.25 29 MET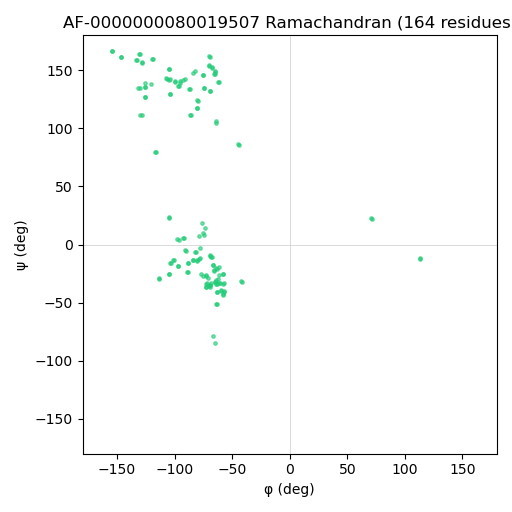 B C 1
ATOM 905 O O . MET B 1 29 ? -6.043 4.645 10.766 1 98.25 29 MET B O 1
ATOM 909 N N . GLY B 1 30 ? -6.641 6.641 11.539 1 96.69 30 GLY B N 1
ATOM 910 C CA . GLY B 1 30 ? -5.258 7.094 11.594 1 96.69 30 GLY B CA 1
ATOM 911 C C . GLY B 1 30 ? -5.031 8.195 12.609 1 96.69 30 GLY B C 1
ATOM 912 O O . GLY B 1 30 ? -5.988 8.758 13.148 1 96.69 30 GLY B O 1
ATOM 913 N N . VAL B 1 31 ? -3.777 8.453 12.898 1 94.69 31 VAL B N 1
ATOM 914 C CA . VAL B 1 31 ? -3.375 9.508 13.828 1 94.69 31 VAL B CA 1
ATOM 915 C C . VAL B 1 31 ? -2.375 10.438 13.141 1 94.69 31 VAL B C 1
ATOM 917 O O . VAL B 1 31 ? -1.525 9.984 12.367 1 94.69 31 VAL B O 1
ATOM 920 N N . THR B 1 32 ? -2.535 11.727 13.297 1 91.25 32 THR B N 1
ATOM 921 C CA . THR B 1 32 ? -1.571 12.727 12.844 1 91.25 32 THR B CA 1
ATOM 922 C C . THR B 1 32 ? -0.639 13.125 13.984 1 91.25 32 THR B C 1
ATOM 924 O O . THR B 1 32 ? -1.023 13.078 15.156 1 91.25 32 THR B O 1
ATOM 927 N N . HIS B 1 33 ? 0.626 13.32 13.703 1 79.69 33 HIS B N 1
ATOM 928 C CA . HIS B 1 33 ? 1.585 13.703 14.734 1 79.69 33 HIS B CA 1
ATOM 929 C C . HIS B 1 33 ? 1.831 15.211 14.727 1 79.69 33 HIS B C 1
ATOM 931 O O . HIS B 1 33 ? 2.789 15.688 15.336 1 79.69 33 HIS B O 1
ATOM 937 N N . ALA B 1 34 ? 1.288 16.078 14.047 1 64.38 34 ALA B N 1
ATOM 938 C CA . ALA B 1 34 ? 1.58 17.5 13.938 1 64.38 34 ALA B CA 1
ATOM 939 C C . ALA B 1 34 ? 1.393 18.203 15.273 1 64.38 34 ALA B C 1
ATOM 941 O O . ALA B 1 34 ? 2.037 19.219 15.547 1 64.38 34 ALA B O 1
ATOM 942 N N . GLY B 1 35 ? 0.593 17.578 16.297 1 58.62 35 GLY B N 1
ATOM 943 C CA . GLY B 1 35 ? 0.243 18.375 17.453 1 58.62 35 GLY B CA 1
ATOM 944 C C . GLY B 1 35 ? 0.626 17.719 18.766 1 58.62 35 GLY B C 1
ATOM 945 O O . GLY B 1 35 ? 0.977 16.547 18.797 1 58.62 35 GLY B O 1
ATOM 946 N N . GLU B 1 36 ? 1.192 18.625 19.797 1 59.41 36 GLU B N 1
ATOM 947 C CA . GLU B 1 36 ? 1.524 18.359 21.188 1 59.41 36 GLU B CA 1
ATOM 948 C C . GLU B 1 36 ? 0.443 17.516 21.859 1 59.41 36 GLU B C 1
ATOM 950 O O . GLU B 1 36 ? 0.691 16.891 22.891 1 59.41 36 GLU B O 1
ATOM 955 N N . GLU B 1 37 ? -0.704 17.703 21.422 1 60.22 37 GLU B N 1
ATOM 956 C CA . GLU B 1 37 ? -1.745 17.062 22.219 1 60.22 37 GLU B CA 1
ATOM 957 C C . GLU B 1 37 ? -1.926 15.594 21.812 1 60.22 37 GLU B C 1
ATOM 959 O O . GLU B 1 37 ? -1.542 15.203 20.703 1 60.22 37 GLU B O 1
ATOM 964 N N . LEU B 1 38 ? -2.299 14.695 22.797 1 60.97 38 LEU B N 1
ATOM 965 C CA . LEU B 1 38 ? -2.59 13.289 22.562 1 60.97 38 LEU B CA 1
ATOM 966 C C . LEU B 1 38 ? -3.475 13.117 21.328 1 60.97 38 LEU B C 1
ATOM 968 O O . LEU B 1 38 ? -4.531 13.742 21.219 1 60.97 38 LEU B O 1
ATOM 972 N N . GLN B 1 39 ? -2.955 13.031 20.188 1 71.5 39 GLN B N 1
ATOM 973 C CA . GLN B 1 39 ? -3.797 12.945 19 1 71.5 39 GLN B CA 1
ATOM 974 C C . GLN B 1 39 ? -4.625 11.664 19 1 71.5 39 GLN B C 1
ATOM 976 O O . GLN B 1 39 ? -4.125 10.594 19.359 1 71.5 39 GLN B O 1
ATOM 981 N N . GLU B 1 40 ? -5.938 11.797 19.266 1 85.75 40 GLU B N 1
ATOM 982 C CA . GLU B 1 40 ? -6.887 10.688 19.141 1 85.75 40 GLU B CA 1
ATOM 983 C C . GLU B 1 40 ? -7.02 10.234 17.703 1 85.75 40 GLU B C 1
ATOM 985 O O . GLU B 1 40 ? -6.906 11.039 16.766 1 85.75 40 GLU B O 1
ATOM 990 N N . PRO B 1 41 ? -7.23 9.055 17.5 1 92.69 41 PRO B N 1
ATOM 991 C CA . PRO B 1 41 ? -7.441 8.555 16.141 1 92.69 41 PRO B CA 1
ATOM 992 C C . PRO B 1 41 ? -8.664 9.164 15.469 1 92.69 41 PRO B C 1
ATOM 994 O O . PRO B 1 41 ? -9.648 9.484 16.141 1 92.69 41 PRO B O 1
ATOM 997 N N . ASP B 1 42 ? -8.516 9.461 14.219 1 94.94 42 ASP B N 1
ATOM 998 C CA . ASP B 1 42 ? -9.617 9.93 13.383 1 94.94 42 ASP B CA 1
ATOM 999 C C . ASP B 1 42 ? -9.852 8.992 12.211 1 94.94 42 ASP B C 1
ATOM 1001 O O . ASP B 1 42 ? -8.992 8.18 11.867 1 94.94 42 ASP B O 1
ATOM 1005 N N . SER B 1 43 ? -11.023 9.094 11.68 1 97.56 43 SER B N 1
ATOM 1006 C CA . SER B 1 43 ? -11.367 8.352 10.477 1 97.56 43 SER B CA 1
ATOM 1007 C C . SER B 1 43 ? -11.07 9.164 9.219 1 97.56 43 SER B C 1
ATOM 1009 O O . SER B 1 43 ? -11.328 10.367 9.18 1 97.56 43 SER B O 1
ATOM 1011 N N . TYR B 1 44 ? -10.617 8.523 8.219 1 98.19 44 TYR B N 1
ATOM 1012 C CA . TYR B 1 44 ? -10.32 9.133 6.934 1 98.19 44 TYR B CA 1
ATOM 1013 C C . TYR B 1 44 ? -10.93 8.328 5.793 1 98.19 44 TYR B C 1
ATOM 1015 O O . TYR B 1 44 ? -10.844 7.098 5.777 1 98.19 44 TYR B O 1
ATOM 1023 N N . VAL B 1 45 ? -11.547 9.055 4.902 1 98.69 45 VAL B N 1
ATOM 1024 C CA . VAL B 1 45 ? -12.023 8.414 3.678 1 98.69 45 VAL B CA 1
ATOM 1025 C C . VAL B 1 45 ? -10.836 8.008 2.811 1 98.69 45 VAL B C 1
ATOM 1027 O O . VAL B 1 45 ? -9.953 8.828 2.529 1 98.69 45 VAL B O 1
ATOM 1030 N N . LYS B 1 46 ? -10.867 6.746 2.326 1 98.81 46 LYS B N 1
ATOM 1031 C CA . LYS B 1 46 ? -9.711 6.219 1.603 1 98.81 46 LYS B CA 1
ATOM 1032 C C . LYS B 1 46 ? -9.469 7 0.315 1 98.81 46 LYS B C 1
ATOM 1034 O O . LYS B 1 46 ? -8.32 7.211 -0.081 1 98.81 46 LYS B O 1
ATOM 1039 N N . TRP B 1 47 ? -10.445 7.449 -0.32 1 98.69 47 TRP B N 1
ATOM 1040 C CA . TRP B 1 47 ? -10.305 8.18 -1.577 1 98.69 47 TRP B CA 1
ATOM 1041 C C . TRP B 1 47 ? -9.586 9.508 -1.363 1 98.69 47 TRP B C 1
ATOM 1043 O O . TRP B 1 47 ? -9.102 10.117 -2.318 1 98.69 47 TRP B O 1
ATOM 1053 N N . GLU B 1 48 ? -9.602 10.008 -0.193 1 98.75 48 GLU B N 1
ATOM 1054 C CA . GLU B 1 48 ? -8.938 11.273 0.122 1 98.75 48 GLU B CA 1
ATOM 1055 C C . GLU B 1 48 ? -7.512 11.039 0.612 1 98.75 48 GLU B C 1
ATOM 1057 O O . GLU B 1 48 ? -6.84 11.969 1.051 1 98.75 48 GLU B O 1
ATOM 1062 N N . MET B 1 49 ? -7.051 9.82 0.571 1 98.69 49 MET B N 1
ATOM 1063 C CA . MET B 1 49 ? -5.703 9.469 1.005 1 98.69 49 MET B CA 1
ATOM 1064 C C . MET B 1 49 ? -4.797 9.203 -0.194 1 98.69 49 MET B C 1
ATOM 1066 O O . MET B 1 49 ? -5.277 8.82 -1.263 1 98.69 49 MET B O 1
ATOM 1070 N N . MET B 1 50 ? -3.578 9.438 -0.032 1 98.88 50 MET B N 1
ATOM 1071 C CA . MET B 1 50 ? -2.564 9.117 -1.034 1 98.88 50 MET B CA 1
ATOM 1072 C C . MET B 1 50 ? -1.245 8.734 -0.372 1 98.88 50 MET B C 1
ATOM 1074 O O . MET B 1 50 ? -1.052 8.977 0.821 1 98.88 50 MET B O 1
ATOM 1078 N N . PHE B 1 51 ? -0.417 8.094 -1.118 1 98.62 51 PHE B N 1
ATOM 1079 C CA . PHE B 1 51 ? 0.913 7.805 -0.594 1 98.62 51 PHE B CA 1
ATOM 1080 C C . PHE B 1 51 ? 1.72 9.086 -0.42 1 98.62 51 PHE B C 1
ATOM 1082 O O . PHE B 1 51 ? 1.541 10.047 -1.172 1 98.62 51 PHE B O 1
ATOM 1089 N N . PRO B 1 52 ? 2.639 9.125 0.474 1 97.81 52 PRO B N 1
ATOM 1090 C CA . PRO B 1 52 ? 3.432 10.336 0.7 1 97.81 52 PRO B CA 1
ATOM 1091 C C . PRO B 1 52 ? 4.172 10.797 -0.552 1 97.81 52 PRO B C 1
ATOM 1093 O O . PRO B 1 52 ? 4.438 11.992 -0.711 1 97.81 52 PRO B O 1
ATOM 1096 N N . SER B 1 53 ? 4.453 9.891 -1.459 1 97.69 53 SER B N 1
ATOM 1097 C CA . SER B 1 53 ? 5.168 10.219 -2.686 1 97.69 53 SER B CA 1
ATOM 1098 C C . SER B 1 53 ? 4.227 10.797 -3.734 1 97.69 53 SER B C 1
ATOM 1100 O O . SER B 1 53 ? 4.648 11.133 -4.844 1 97.69 53 SER B O 1
ATOM 1102 N N . GLY B 1 54 ? 2.959 10.797 -3.482 1 97.75 54 GLY B N 1
ATOM 1103 C CA . GLY B 1 54 ? 2.027 11.508 -4.344 1 97.75 54 GLY B CA 1
ATOM 1104 C C . GLY B 1 54 ? 1.087 10.586 -5.098 1 97.75 54 GLY B C 1
ATOM 1105 O O . GLY B 1 54 ? 0.112 11.039 -5.695 1 97.75 54 GLY B O 1
ATOM 1106 N N . GLU B 1 55 ? 1.24 9.32 -5.168 1 98.38 55 GLU B N 1
ATOM 1107 C CA . GLU B 1 55 ? 0.412 8.359 -5.887 1 98.38 55 GLU B CA 1
ATOM 1108 C C . GLU B 1 55 ? -0.899 8.102 -5.148 1 98.38 55 GLU B C 1
ATOM 1110 O O . GLU B 1 55 ? -0.931 8.078 -3.916 1 98.38 55 GLU B O 1
ATOM 1115 N N . SER B 1 56 ? -1.913 7.875 -5.875 1 98.69 56 SER B N 1
ATOM 1116 C CA . SER B 1 56 ? -3.193 7.469 -5.301 1 98.69 56 SER B CA 1
ATOM 1117 C C . SER B 1 56 ? -3.121 6.055 -4.738 1 98.69 56 SER B C 1
ATOM 1119 O O . SER B 1 56 ? -2.205 5.293 -5.066 1 98.69 56 SER B O 1
ATOM 1121 N N . LEU B 1 57 ? -4.066 5.75 -3.9 1 98.88 57 LEU B N 1
ATOM 1122 C CA . LEU B 1 57 ? -4.207 4.363 -3.469 1 98.88 57 LEU B CA 1
ATOM 1123 C C . LEU B 1 57 ? -4.594 3.465 -4.641 1 98.88 57 LEU B C 1
ATOM 1125 O O . LEU B 1 57 ? -5.277 3.906 -5.566 1 98.88 57 LEU B O 1
ATOM 1129 N N . PRO B 1 58 ? -4.18 2.227 -4.629 1 98.69 58 PRO B N 1
ATOM 1130 C CA . PRO B 1 58 ? -4.492 1.336 -5.75 1 98.69 58 PRO B CA 1
ATOM 1131 C C . PRO B 1 58 ? -5.973 0.959 -5.812 1 98.69 58 PRO B C 1
ATOM 1133 O O . PRO B 1 58 ? -6.652 0.945 -4.781 1 98.69 58 PRO B O 1
ATOM 1136 N N . ARG B 1 59 ? -6.457 0.645 -6.988 1 98.5 59 ARG B N 1
ATOM 1137 C CA . ARG B 1 59 ? -7.855 0.272 -7.184 1 98.5 59 ARG B CA 1
ATOM 1138 C C . ARG B 1 59 ? -8.227 -0.921 -6.312 1 98.5 59 ARG B C 1
ATOM 1140 O O . ARG B 1 59 ? -9.359 -1.019 -5.836 1 98.5 59 ARG B O 1
ATOM 1147 N N . CYS B 1 60 ? -7.305 -1.85 -6.062 1 98.5 60 CYS B N 1
ATOM 1148 C CA . CYS B 1 60 ? -7.609 -3.053 -5.293 1 98.5 60 CYS B CA 1
ATOM 1149 C C . CYS B 1 60 ? -7.859 -2.717 -3.828 1 98.5 60 CYS B C 1
ATOM 1151 O O . CYS B 1 60 ? -8.32 -3.564 -3.064 1 98.5 60 CYS B O 1
ATOM 1153 N N . TRP B 1 61 ? -7.594 -1.467 -3.393 1 98.75 61 TRP B N 1
ATOM 1154 C CA . TRP B 1 61 ? -7.91 -1.03 -2.037 1 98.75 61 TRP B CA 1
ATOM 1155 C C . TRP B 1 61 ? -9.188 -0.201 -2.018 1 98.75 61 TRP B C 1
ATOM 1157 O O . TRP B 1 61 ? -9.773 0.024 -0.956 1 98.75 61 TRP B O 1
ATOM 1167 N N . LEU B 1 62 ? -9.609 0.209 -3.217 1 98.62 62 LEU B N 1
ATOM 1168 C CA . LEU B 1 62 ? -10.672 1.209 -3.27 1 98.62 62 LEU B CA 1
ATOM 1169 C C . LEU B 1 62 ? -11.938 0.624 -3.877 1 98.62 62 LEU B C 1
ATOM 1171 O O . LEU B 1 62 ? -13.047 1.092 -3.588 1 98.62 62 LEU B O 1
ATOM 1175 N N . ASP B 1 63 ? -11.805 -0.321 -4.711 1 97.81 63 ASP B N 1
ATOM 1176 C CA . ASP B 1 63 ? -12.891 -0.829 -5.543 1 97.81 63 ASP B CA 1
ATOM 1177 C C . ASP B 1 63 ? -12.984 -2.352 -5.457 1 97.81 63 ASP B C 1
ATOM 1179 O O . ASP B 1 63 ? -12.141 -3.062 -6.012 1 97.81 63 ASP B O 1
ATOM 1183 N N . SER B 1 64 ? -13.977 -2.867 -4.895 1 96.5 64 SER B N 1
ATOM 1184 C CA . SER B 1 64 ? -14.164 -4.309 -4.742 1 96.5 64 SER B CA 1
ATOM 1185 C C . SER B 1 64 ? -14.367 -4.984 -6.094 1 96.5 64 SER B C 1
ATOM 1187 O O . SER B 1 64 ? -14.203 -6.199 -6.219 1 96.5 64 SER B O 1
ATOM 1189 N N . HIS B 1 65 ? -14.695 -4.195 -7.09 1 95.31 65 HIS B N 1
ATOM 1190 C CA . HIS B 1 65 ? -14.945 -4.734 -8.422 1 95.31 65 HIS B CA 1
ATOM 1191 C C . HIS B 1 65 ? -13.781 -4.449 -9.359 1 95.31 65 HIS B C 1
ATOM 1193 O O . HIS B 1 65 ? -13.953 -4.406 -10.586 1 95.31 65 HIS B O 1
ATOM 1199 N N . TYR B 1 66 ? -12.711 -4.25 -8.875 1 94.81 66 TYR B N 1
ATOM 1200 C CA . TYR B 1 66 ? -11.578 -3.855 -9.695 1 94.81 66 TYR B CA 1
ATOM 1201 C C . TYR B 1 66 ? -11.211 -4.957 -10.688 1 94.81 66 TYR B C 1
ATOM 1203 O O . TYR B 1 66 ? -10.523 -4.703 -11.68 1 94.81 66 TYR B O 1
ATOM 1211 N N . ARG B 1 67 ? -11.617 -6.211 -10.453 1 90.31 67 ARG B N 1
ATOM 1212 C CA . ARG B 1 67 ? -11.273 -7.332 -11.32 1 90.31 67 ARG B CA 1
ATOM 1213 C C . ARG B 1 67 ? -12.312 -7.5 -12.43 1 90.31 67 ARG B C 1
ATOM 1215 O O . ARG B 1 67 ? -12.117 -8.289 -13.359 1 90.31 67 ARG B O 1
ATOM 1222 N N . ASP B 1 68 ? -13.57 -6.984 -12.148 1 83.62 68 ASP B N 1
ATOM 1223 C CA . ASP B 1 68 ? -14.664 -7.172 -13.094 1 83.62 68 ASP B CA 1
ATOM 1224 C C . ASP B 1 68 ? -14.312 -6.602 -14.461 1 83.62 68 ASP B C 1
ATOM 1226 O O . ASP B 1 68 ? -14.711 -7.145 -15.492 1 83.62 68 ASP B O 1
ATOM 1230 N N . THR B 1 69 ? -13.773 -5.559 -14.531 1 58.06 69 THR B N 1
ATOM 1231 C CA . THR B 1 69 ? -13.516 -4.895 -15.805 1 58.06 69 THR B CA 1
ATOM 1232 C C . THR B 1 69 ? -12.562 -5.727 -16.656 1 58.06 69 THR B C 1
ATOM 1234 O O . THR B 1 69 ? -12.578 -5.629 -17.891 1 58.06 69 THR B O 1
ATOM 1237 N N . GLU B 1 70 ? -11.75 -6.41 -16.016 1 53.81 70 GLU B N 1
ATOM 1238 C CA . GLU B 1 70 ? -10.898 -7.277 -16.812 1 53.81 70 GLU B CA 1
ATOM 1239 C C . GLU B 1 70 ? -11.727 -8.289 -17.609 1 53.81 70 GLU B C 1
ATOM 1241 O O . GLU B 1 70 ? -11.375 -8.656 -18.719 1 53.81 70 GLU B O 1
ATOM 1246 N N . HIS B 1 71 ? -12.781 -8.633 -16.969 1 48.62 71 HIS B N 1
ATOM 1247 C CA . HIS B 1 71 ? -13.656 -9.57 -17.656 1 48.62 71 HIS B CA 1
ATOM 1248 C C . HIS B 1 71 ? -14.398 -8.891 -18.797 1 48.62 71 HIS B C 1
ATOM 1250 O O . HIS B 1 71 ? -14.773 -9.547 -19.781 1 48.62 71 HIS B O 1
ATOM 1256 N N . SER B 1 72 ? -14.758 -7.699 -18.609 1 50.5 72 SER B N 1
ATOM 1257 C CA . SER B 1 72 ? -15.586 -7.145 -19.672 1 50.5 72 SER B CA 1
ATOM 1258 C C . SER B 1 72 ? -14.812 -7.039 -20.984 1 50.5 72 SER B C 1
ATOM 1260 O O . SER B 1 72 ? -15.406 -7.07 -22.062 1 50.5 72 SER B O 1
ATOM 1262 N N . ILE B 1 73 ? -13.57 -6.809 -20.891 1 46.69 73 ILE B N 1
ATOM 1263 C CA . ILE B 1 73 ? -12.906 -6.637 -22.172 1 46.69 73 ILE B CA 1
ATOM 1264 C C . ILE B 1 73 ? -12.781 -7.984 -22.875 1 46.69 73 ILE B C 1
ATOM 1266 O O . ILE B 1 73 ? -12.844 -8.055 -24.109 1 46.69 73 ILE B O 1
ATOM 1270 N N . ARG B 1 74 ? -12.758 -9.039 -22.031 1 44.94 74 ARG B N 1
ATOM 1271 C CA . ARG B 1 74 ? -12.547 -10.297 -22.734 1 44.94 74 ARG B CA 1
ATOM 1272 C C . ARG B 1 74 ? -13.781 -10.703 -23.531 1 44.94 74 ARG B C 1
ATOM 1274 O O . ARG B 1 74 ? -13.688 -11.414 -24.531 1 44.94 74 ARG B O 1
ATOM 1281 N N . ASN B 1 75 ? -14.906 -10.383 -23.031 1 45.78 75 ASN B N 1
ATOM 1282 C CA . ASN B 1 75 ? -16.094 -10.883 -23.703 1 45.78 75 ASN B CA 1
ATOM 1283 C C . ASN B 1 75 ? -16.406 -10.094 -24.969 1 45.78 75 ASN B C 1
ATOM 1285 O O . ASN B 1 75 ? -17.297 -10.461 -25.734 1 45.78 75 ASN B O 1
ATOM 1289 N N . GLN B 1 76 ? -16 -8.938 -25.047 1 46.31 76 GLN B N 1
ATOM 1290 C CA . GLN B 1 76 ? -16.531 -8.156 -26.172 1 46.31 76 GLN B CA 1
ATOM 1291 C C . GLN B 1 76 ? -15.961 -8.648 -27.5 1 46.31 76 GLN B C 1
ATOM 1293 O O . GLN B 1 76 ? -16.531 -8.383 -28.562 1 46.31 76 GLN B O 1
ATOM 1298 N N . ASP B 1 77 ? -14.797 -9.172 -27.5 1 42.69 77 ASP B N 1
ATOM 1299 C CA . ASP B 1 77 ? -14.25 -9.305 -28.844 1 42.69 77 ASP B CA 1
ATOM 1300 C C . ASP B 1 77 ? -14.836 -10.508 -29.578 1 42.69 77 ASP B C 1
ATOM 1302 O O . ASP B 1 77 ? -14.523 -10.758 -30.734 1 42.69 77 ASP B O 1
ATOM 1306 N N . PHE B 1 78 ? -15.539 -11.398 -28.797 1 41.59 78 PHE B N 1
ATOM 1307 C CA . PHE B 1 78 ? -15.812 -12.625 -29.531 1 41.59 78 PHE B CA 1
ATOM 1308 C C . PHE B 1 78 ? -17.016 -12.445 -30.453 1 41.59 78 PHE B C 1
ATOM 1310 O O . PHE B 1 78 ? -17.453 -13.398 -31.094 1 41.59 78 PHE B O 1
ATOM 1317 N N . SER B 1 79 ? -17.766 -11.422 -30.297 1 46.16 79 SER B N 1
ATOM 1318 C CA . SER B 1 79 ? -19.031 -11.453 -31.031 1 46.16 79 SER B CA 1
ATOM 1319 C C . SER B 1 79 ? -18.812 -11.195 -32.531 1 46.16 79 SER B C 1
ATOM 1321 O O . SER B 1 79 ? -19.703 -10.711 -33.219 1 46.16 79 SER B O 1
ATOM 1323 N N . VAL B 1 80 ? -17.562 -11.141 -33 1 40.81 80 VAL B N 1
ATOM 1324 C CA . VAL B 1 80 ? -17.5 -10.617 -34.375 1 40.81 80 VAL B CA 1
ATOM 1325 C C . VAL B 1 80 ? -18.203 -11.578 -35.344 1 40.81 80 VAL B C 1
ATOM 1327 O O . VAL B 1 80 ? -19.047 -11.164 -36.125 1 40.81 80 VAL B O 1
ATOM 1330 N N . ALA B 1 81 ? -17.516 -12.656 -35.875 1 39.47 81 ALA B N 1
ATOM 1331 C CA . ALA B 1 81 ? -17.406 -12.953 -37.281 1 39.47 81 ALA B CA 1
ATOM 1332 C C . ALA B 1 81 ? -18.531 -13.875 -37.75 1 39.47 81 ALA B C 1
ATOM 1334 O O . ALA B 1 81 ? -18.562 -14.312 -38.906 1 39.47 81 ALA B O 1
ATOM 1335 N N . GLY B 1 82 ? -19.359 -14.32 -36.75 1 35.91 82 GLY B N 1
ATOM 1336 C CA . GLY B 1 82 ? -20 -15.477 -37.344 1 35.91 82 GLY B CA 1
ATOM 1337 C C . GLY B 1 82 ? -21.125 -15.117 -38.281 1 35.91 82 GLY B C 1
ATOM 1338 O O . GLY B 1 82 ? -21.938 -15.969 -38.656 1 35.91 82 GLY B O 1
ATOM 1339 N N . ASN B 1 83 ? -21.172 -13.766 -38.469 1 38.91 83 ASN B N 1
ATOM 1340 C CA . ASN B 1 83 ? -22.359 -13.531 -39.281 1 38.91 83 ASN B CA 1
ATOM 1341 C C . ASN B 1 83 ? -22.172 -13.953 -40.719 1 38.91 83 ASN B C 1
ATOM 1343 O O . ASN B 1 83 ? -23 -13.641 -41.594 1 38.91 83 ASN B O 1
ATOM 1347 N N . GLY B 1 84 ? -21.109 -14.742 -41 1 27.81 84 GLY B N 1
ATOM 1348 C CA . GLY B 1 84 ? -21.359 -15.156 -42.375 1 27.81 84 GLY B CA 1
ATOM 1349 C C . GLY B 1 84 ? -22.516 -16.125 -42.5 1 27.81 84 GLY B C 1
ATOM 1350 O O . GLY B 1 84 ? -22.922 -16.75 -41.531 1 27.81 84 GLY B O 1
#

Radius of gyration: 20.49 Å; Cα contacts (8 Å, |Δi|>4): 277; chains: 2; bounding box: 44×71×65 Å

Solvent-accessible surface area (backbone atoms only — not comparable to full-atom values): 9683 Å² total; per-residue (Å²): 97,68,33,23,34,58,91,78,70,42,62,27,39,49,73,39,61,73,38,48,56,30,20,83,42,61,49,31,40,27,33,53,74,90,58,94,55,87,61,66,72,42,77,42,54,50,87,47,33,22,39,77,65,67,44,68,66,56,50,49,29,63,34,73,59,56,65,54,61,62,50,56,60,63,61,61,69,70,72,64,72,73,78,110,98,68,32,22,34,59,92,78,70,42,60,27,41,48,73,38,60,73,40,48,56,31,19,82,41,60,49,32,39,26,32,53,74,91,56,94,56,87,59,66,73,42,78,39,55,49,86,47,34,22,39,77,65,66,44,68,66,55,52,49,30,63,33,74,60,56,66,54,61,62,51,56,61,65,61,61,68,70,75,63,73,73,79,112

Sequence (168 aa):
MFLMHKPSGTLVEILTLDRLFNPCIKEVMGVTHAGEELQEPDSYVKWEMMFPSGESLPRCWLDSHYRDTEHSIRNQDFSVAGNGMFLMHKPSGTLVEILTLDRLFNPCIKEVMGVTHAGEELQEPDSYVKWEMMFPSGESLPRCWLDSHYRDTEHSIRNQDFSVAGNG

Organism: NCBI:txid2019572

Foldseek 3Di:
DWKAQQVVRFIWAWDCVVLQQQQVHQKTWTFTDPDPDPTDIDIDGQQRIGHNVGHHDDNSRHPVCPCVVVVVVVPPPPPPDPPD/DWKAQQVVRFIWAWDCVVLQQQQVHQKTWTFTDPDPDPTDIDIDGQQRIGHNVGHHDDNSRHPVCPCVVVVVVVPPPPPPDPPD

Secondary structure (DSSP, 8-state):
-EEEETTTTEEEEES-HHHHH-TT--EEEEEE-SSSS----EEEEGGGEE-TTSPBPPHHHH-TTTTHHHHHHHHHGGGSGGG-/-EEEETTTTEEEEES-HHHHH-TT--EEEEEE-SSSS----EEEEGGGEE-TTSPBPPHHHH-TTTTHHHHHHHHHGGGSGGG-